Protein AF-A0A524ELQ0-F1 (afdb_monomer)

Sequence (44 aa):
MSEFEIERIKTGITGLDDLIEGGFPRGDIILVAGKAGTGKTIFA

Mean predicted aligned error: 4.2 Å

Secondary structure (DSSP, 8-state):
-------EE----TTHHHHTTTSEETT-------STTSSHHHH-

Solvent-accessible surface area (backbone atoms only — not comparable to full-atom value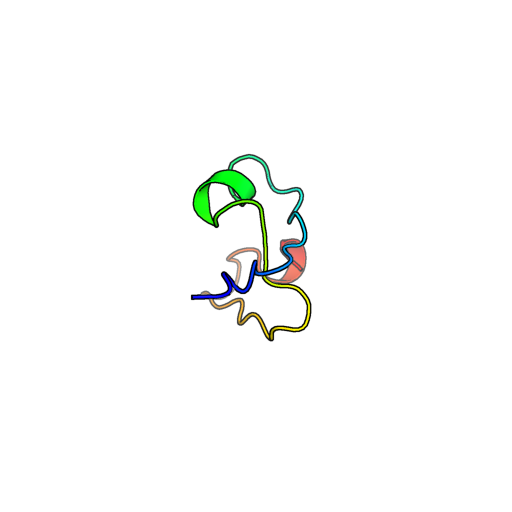s): 3149 Å² total; per-residue (Å²): 132,86,82,82,78,78,58,57,43,68,73,84,48,90,71,49,26,75,74,47,82,50,22,50,57,68,94,63,89,81,88,86,82,74,65,91,88,69,48,64,82,77,72,106

Radius of gyration: 12.95 Å; Cα contacts (8 Å, |Δi|>4): 31; chains: 1; bounding box: 34×17×31 Å

Structure (mmCIF, N/CA/C/O backbone):
data_AF-A0A524ELQ0-F1
#
_entry.id   AF-A0A524ELQ0-F1
#
loop_
_atom_site.group_PDB
_atom_site.id
_atom_site.type_symbol
_atom_site.label_atom_id
_atom_site.label_alt_id
_atom_site.label_comp_id
_atom_site.label_asym_id
_atom_site.label_entity_id
_atom_site.label_seq_id
_atom_site.pdbx_PDB_ins_code
_atom_site.Cartn_x
_atom_site.Cartn_y
_atom_si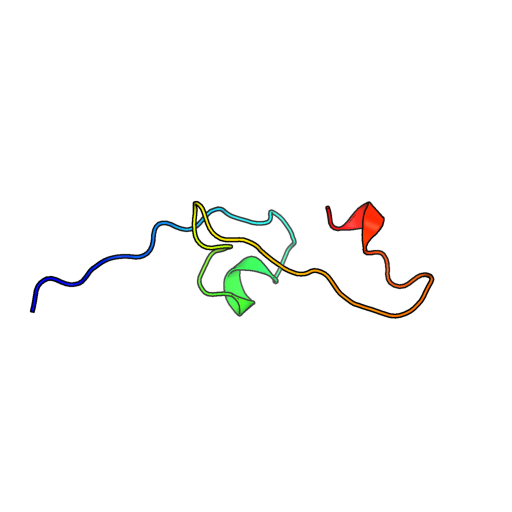te.Cartn_z
_atom_site.occupancy
_atom_site.B_iso_or_equiv
_atom_site.auth_seq_id
_atom_site.auth_comp_id
_atom_site.auth_asym_id
_atom_site.auth_atom_id
_atom_site.pdbx_PDB_model_num
ATOM 1 N N . MET A 1 1 ? -23.375 -6.093 20.859 1.00 48.72 1 MET A N 1
ATOM 2 C CA . MET A 1 1 ? -22.003 -6.094 20.317 1.00 48.72 1 MET A CA 1
ATOM 3 C C . MET A 1 1 ? -21.665 -4.646 20.042 1.00 48.72 1 MET A C 1
ATOM 5 O O . MET A 1 1 ? -22.392 -4.042 19.270 1.00 48.72 1 MET A O 1
ATOM 9 N N . SER A 1 2 ? -20.685 -4.054 20.718 1.00 54.84 2 SER A N 1
ATOM 10 C CA . SER A 1 2 ? -20.161 -2.758 20.277 1.00 54.84 2 SER A CA 1
ATOM 11 C C . SER A 1 2 ? -19.385 -3.009 18.986 1.0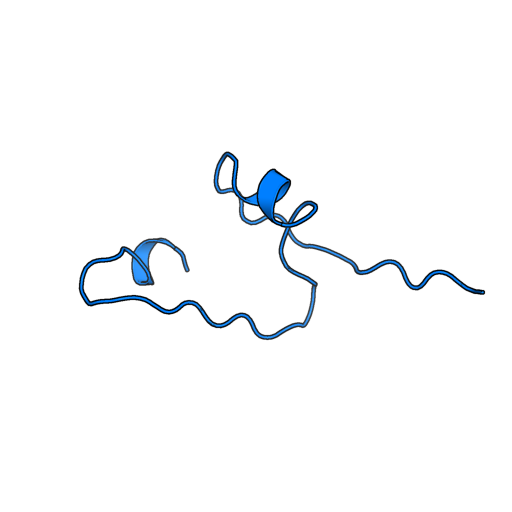0 54.84 2 SER A C 1
ATOM 13 O O . SER A 1 2 ? -18.417 -3.769 19.007 1.00 54.84 2 SER A O 1
ATOM 15 N N . GLU A 1 3 ? -19.847 -2.465 17.864 1.00 65.12 3 GLU A N 1
ATOM 16 C CA . GLU A 1 3 ? -19.078 -2.471 16.619 1.00 65.12 3 GLU A CA 1
ATOM 17 C C . GLU A 1 3 ? -17.828 -1.616 16.839 1.00 65.12 3 GLU A C 1
ATOM 19 O O . GLU A 1 3 ? -17.917 -0.431 17.153 1.00 65.12 3 GLU A O 1
ATOM 24 N N . PHE A 1 4 ? -16.656 -2.239 16.756 1.00 76.75 4 PHE A N 1
ATOM 25 C CA . PHE A 1 4 ? -15.398 -1.510 16.689 1.00 76.75 4 PHE A CA 1
ATOM 26 C C . PHE A 1 4 ? -15.208 -1.102 15.230 1.00 76.75 4 PHE A C 1
ATOM 28 O O . PHE A 1 4 ? -14.877 -1.937 14.391 1.00 76.75 4 PHE A O 1
ATOM 35 N N . GLU A 1 5 ? -15.485 0.161 14.920 1.00 84.69 5 GLU A N 1
ATOM 36 C CA . GLU A 1 5 ? -15.245 0.715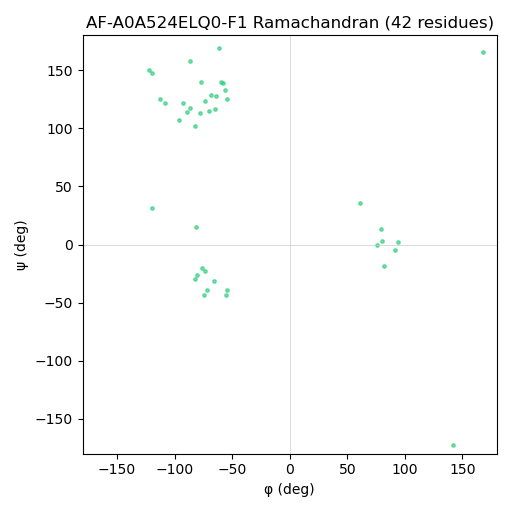 13.591 1.00 84.69 5 GLU A CA 1
ATOM 37 C C . GLU A 1 5 ? -13.735 0.928 13.403 1.00 84.69 5 GLU A C 1
ATOM 39 O O . GLU A 1 5 ? -13.075 1.575 14.220 1.00 84.69 5 GLU A O 1
ATOM 44 N N . ILE A 1 6 ? -13.170 0.332 12.351 1.00 92.69 6 ILE A N 1
ATOM 45 C CA . ILE A 1 6 ? -11.751 0.482 12.018 1.00 92.69 6 ILE A CA 1
ATOM 46 C C . ILE A 1 6 ? -11.579 1.843 11.348 1.00 92.69 6 ILE A C 1
ATOM 48 O O . ILE A 1 6 ? -12.059 2.052 10.234 1.00 92.69 6 ILE A O 1
ATOM 52 N N . GLU A 1 7 ? -10.873 2.766 12.001 1.00 95.69 7 GLU A N 1
ATOM 53 C CA . GLU A 1 7 ? -10.510 4.032 11.365 1.00 95.69 7 GLU A CA 1
ATOM 54 C C . GLU A 1 7 ? -9.570 3.756 10.182 1.00 95.69 7 GLU A C 1
ATOM 56 O O . GLU A 1 7 ? -8.548 3.089 10.343 1.00 95.69 7 GLU A O 1
ATOM 61 N N . ARG A 1 8 ? -9.896 4.274 8.993 1.00 96.12 8 ARG A N 1
ATOM 62 C CA . ARG A 1 8 ? -9.116 4.071 7.763 1.00 96.12 8 ARG A CA 1
ATOM 63 C C . ARG A 1 8 ? -8.611 5.390 7.177 1.00 96.12 8 ARG A C 1
ATOM 65 O O . ARG A 1 8 ? -9.273 6.421 7.262 1.00 96.12 8 ARG A O 1
ATOM 72 N N . ILE A 1 9 ? -7.436 5.347 6.551 1.00 96.94 9 ILE A N 1
ATOM 73 C CA . ILE A 1 9 ? -6.771 6.471 5.884 1.00 96.94 9 ILE A CA 1
ATOM 74 C C . ILE A 1 9 ? -6.741 6.203 4.378 1.00 96.94 9 ILE A C 1
ATOM 76 O O . ILE A 1 9 ? -6.227 5.173 3.939 1.00 96.94 9 ILE A O 1
ATOM 80 N N . LYS A 1 10 ? -7.264 7.145 3.584 1.00 97.12 10 LYS A N 1
ATOM 81 C CA . LYS A 1 10 ? -7.272 7.059 2.115 1.00 97.12 10 LYS A CA 1
ATOM 82 C C . LYS A 1 10 ? -5.857 6.971 1.547 1.00 97.12 10 LYS A C 1
ATOM 84 O O . LYS A 1 10 ? -4.966 7.694 1.985 1.00 97.12 10 LYS A O 1
ATOM 89 N N . THR A 1 11 ? -5.680 6.137 0.528 1.00 96.12 11 THR A N 1
ATOM 90 C CA . THR A 1 11 ? -4.415 5.988 -0.207 1.00 96.12 11 THR A CA 1
ATOM 91 C C . THR A 1 11 ? -4.215 7.093 -1.239 1.00 96.12 11 THR A C 1
ATOM 93 O O . THR A 1 11 ? -3.084 7.402 -1.598 1.00 96.12 11 THR A O 1
ATOM 96 N N . GLY A 1 12 ? -5.307 7.685 -1.741 1.00 95.50 12 GLY A N 1
ATOM 97 C CA . GLY A 1 12 ? -5.265 8.666 -2.830 1.00 95.50 12 GLY A CA 1
ATOM 98 C C . GLY A 1 12 ? -5.031 8.056 -4.217 1.00 95.50 12 GLY A C 1
ATOM 99 O O . GLY A 1 12 ? -5.022 8.784 -5.209 1.00 95.50 12 GLY A O 1
ATOM 100 N N . ILE A 1 13 ? -4.884 6.732 -4.314 1.00 96.44 13 ILE A N 1
ATOM 101 C CA . ILE A 1 13 ? -4.738 6.015 -5.581 1.00 96.44 13 ILE A CA 1
ATOM 102 C C . ILE A 1 13 ? -6.135 5.708 -6.120 1.00 96.44 13 ILE A C 1
ATOM 104 O O . ILE A 1 13 ? -6.918 4.985 -5.500 1.00 96.44 13 ILE A O 1
ATOM 108 N N . THR A 1 14 ? -6.455 6.256 -7.295 1.00 97.00 14 THR A N 1
ATOM 109 C CA . THR A 1 14 ? -7.763 6.074 -7.938 1.00 97.00 14 THR A CA 1
ATOM 110 C C . THR A 1 14 ? -8.101 4.592 -8.090 1.00 97.00 14 THR A C 1
ATOM 112 O O . THR A 1 14 ? -7.334 3.825 -8.669 1.00 97.00 14 THR A O 1
ATOM 115 N N . GLY A 1 15 ? -9.262 4.201 -7.566 1.00 96.62 15 GLY A N 1
ATOM 116 C CA . GLY A 1 15 ? -9.764 2.828 -7.592 1.00 96.62 15 GLY A CA 1
ATOM 117 C C . GLY A 1 15 ? -9.200 1.914 -6.503 1.00 96.62 15 GLY A C 1
ATOM 118 O O . GLY A 1 15 ? -9.822 0.900 -6.215 1.00 96.62 15 GLY A O 1
ATOM 119 N N . LEU A 1 16 ? -8.076 2.250 -5.858 1.00 97.44 16 LEU A N 1
ATOM 120 C CA . LEU A 1 16 ? -7.531 1.412 -4.787 1.00 97.44 16 LEU A CA 1
ATOM 121 C C . LEU A 1 16 ? -8.347 1.533 -3.503 1.00 97.44 16 LEU A C 1
ATOM 123 O O . LEU A 1 16 ? -8.640 0.512 -2.896 1.00 97.44 16 LEU A O 1
ATOM 127 N N . ASP A 1 17 ? -8.736 2.749 -3.111 1.00 96.75 17 ASP A N 1
ATOM 128 C CA . ASP A 1 17 ? -9.514 2.969 -1.883 1.00 96.75 17 ASP A CA 1
ATOM 129 C C . ASP A 1 17 ? -10.802 2.135 -1.887 1.00 96.75 17 ASP A C 1
ATOM 131 O O . ASP A 1 17 ? -11.098 1.462 -0.904 1.00 96.75 17 ASP A O 1
ATOM 135 N N . ASP A 1 18 ? -11.508 2.084 -3.017 1.00 96.56 18 ASP A N 1
ATOM 136 C CA . ASP A 1 18 ? -12.730 1.287 -3.173 1.00 96.56 18 ASP A CA 1
ATOM 137 C C . ASP A 1 18 ? -12.462 -0.226 -3.081 1.00 96.56 18 ASP A C 1
ATOM 139 O O . ASP A 1 18 ? -13.303 -0.978 -2.591 1.00 96.56 18 ASP A O 1
ATOM 143 N N . LEU A 1 19 ? -11.277 -0.681 -3.510 1.00 97.19 19 LEU A N 1
ATOM 144 C CA . LEU A 1 19 ? -10.856 -2.083 -3.412 1.00 97.19 19 LEU A CA 1
ATOM 145 C C . LEU A 1 19 ? -10.490 -2.504 -1.982 1.00 97.19 19 LEU A C 1
ATOM 147 O O . LEU A 1 19 ? -10.507 -3.699 -1.693 1.00 97.19 19 LEU A O 1
ATOM 151 N N . ILE A 1 20 ? -10.140 -1.557 -1.104 1.00 95.94 20 ILE A N 1
ATOM 152 C CA . ILE A 1 20 ? -9.681 -1.833 0.268 1.00 95.94 20 ILE A CA 1
ATOM 153 C C . ILE A 1 20 ? -10.572 -1.194 1.342 1.00 95.94 20 ILE A C 1
ATOM 155 O O . ILE A 1 20 ? -10.090 -0.842 2.418 1.00 95.94 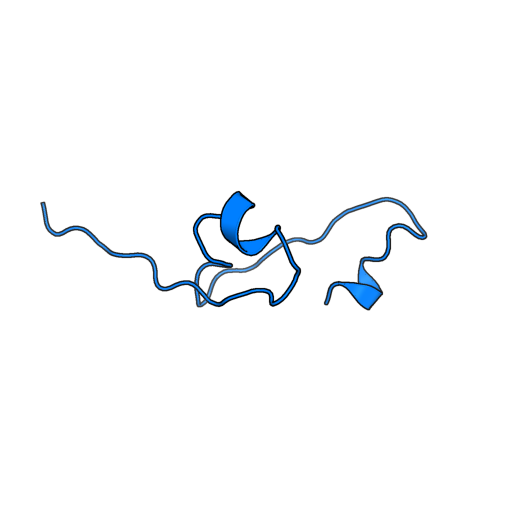20 ILE A O 1
ATOM 159 N N . GLU A 1 21 ? -11.872 -1.062 1.069 1.00 95.25 21 GLU A N 1
ATOM 160 C CA . GLU A 1 21 ? -12.883 -0.563 2.021 1.00 95.25 21 GLU A CA 1
ATOM 161 C C . GLU A 1 21 ? -12.636 0.882 2.503 1.00 95.25 21 GLU A C 1
ATOM 163 O O . GLU A 1 21 ? -12.885 1.235 3.653 1.00 95.25 21 GLU A O 1
ATOM 168 N N . GLY A 1 22 ? -12.134 1.742 1.621 1.00 95.44 22 GLY A N 1
ATOM 169 C CA . GLY A 1 22 ? -11.943 3.170 1.873 1.00 95.44 22 GLY A CA 1
ATOM 170 C C . GLY A 1 22 ? -10.553 3.566 2.377 1.00 95.44 22 GLY A C 1
A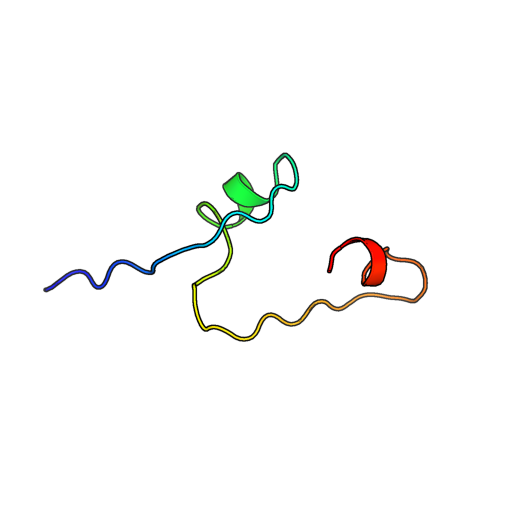TOM 171 O O . GLY A 1 22 ? -10.331 4.752 2.625 1.00 95.44 22 GLY A O 1
ATOM 172 N N . GLY A 1 23 ? -9.612 2.623 2.505 1.00 96.94 23 GLY A N 1
ATOM 173 C CA . GLY A 1 23 ? -8.209 2.929 2.801 1.00 96.94 23 GLY A CA 1
ATOM 174 C C . GLY A 1 23 ? -7.522 1.954 3.758 1.00 96.94 23 GLY A C 1
ATOM 175 O O . GLY A 1 23 ? -8.085 0.933 4.154 1.00 96.94 23 GLY A O 1
ATOM 176 N N . PHE A 1 24 ? -6.295 2.287 4.160 1.00 97.25 24 PHE A N 1
ATOM 177 C CA . PHE A 1 24 ? -5.529 1.490 5.120 1.00 97.25 24 PHE A CA 1
ATOM 178 C C . PHE A 1 24 ? -6.014 1.714 6.555 1.00 97.25 24 PHE A C 1
ATOM 180 O O . PHE A 1 24 ? -6.255 2.865 6.918 1.00 97.25 24 PHE A O 1
ATOM 187 N N . PRO A 1 25 ? -6.102 0.671 7.397 1.00 96.69 25 PRO A N 1
ATOM 188 C CA . PRO A 1 25 ? -6.367 0.842 8.822 1.00 96.69 25 PRO A CA 1
ATOM 189 C C . PRO A 1 25 ? -5.337 1.771 9.481 1.00 96.69 25 PRO A C 1
ATOM 191 O O . PRO A 1 25 ? -4.127 1.635 9.275 1.00 96.69 25 PRO A O 1
ATOM 194 N N . ARG A 1 26 ? -5.801 2.737 10.275 1.00 96.00 26 ARG A N 1
ATOM 195 C CA . ARG A 1 26 ? -4.919 3.654 10.997 1.00 96.00 26 ARG A CA 1
ATOM 196 C C . ARG A 1 26 ? -4.158 2.889 12.077 1.00 96.00 26 ARG A C 1
ATOM 198 O O . ARG A 1 26 ? -4.759 2.273 12.947 1.00 96.00 26 ARG A O 1
ATOM 205 N N . GLY A 1 27 ? -2.835 3.048 12.080 1.00 95.12 27 GLY A N 1
ATOM 206 C CA . GLY A 1 27 ? -1.955 2.477 13.106 1.00 95.12 27 GLY A CA 1
ATOM 207 C C . GLY A 1 27 ? -1.418 1.086 12.769 1.00 95.12 27 GLY A C 1
ATOM 208 O O . GLY A 1 27 ? -0.553 0.594 13.493 1.00 95.12 27 GLY A O 1
ATOM 209 N N . ASP A 1 28 ? -1.859 0.496 11.657 1.00 95.31 28 ASP A N 1
ATOM 210 C CA . ASP A 1 28 ? -1.410 -0.820 11.211 1.00 95.31 28 ASP A CA 1
ATOM 211 C C . ASP A 1 28 ? -0.128 -0.751 10.367 1.00 95.31 28 ASP A C 1
ATOM 213 O O . ASP A 1 28 ? 0.205 0.261 9.745 1.00 95.31 28 ASP A O 1
ATOM 217 N N . ILE A 1 29 ? 0.593 -1.875 10.317 1.00 96.50 29 ILE A N 1
ATOM 218 C CA . ILE A 1 29 ? 1.767 -2.065 9.458 1.00 96.50 29 ILE A CA 1
ATOM 219 C C . ILE A 1 29 ? 1.319 -2.697 8.140 1.00 96.50 29 ILE A C 1
ATOM 221 O O . ILE A 1 29 ? 0.792 -3.809 8.125 1.00 96.50 29 ILE A O 1
ATOM 225 N N . ILE A 1 30 ? 1.600 -2.022 7.023 1.00 96.00 30 ILE A N 1
ATOM 226 C CA . ILE A 1 30 ? 1.246 -2.491 5.677 1.00 96.00 30 ILE A CA 1
ATOM 227 C C . ILE A 1 30 ? 2.505 -2.945 4.928 1.00 96.00 30 ILE A C 1
ATOM 229 O O . ILE A 1 30 ? 3.436 -2.167 4.721 1.00 96.00 30 ILE A O 1
ATOM 233 N N . LEU A 1 31 ? 2.538 -4.209 4.490 1.00 97.00 31 LEU A N 1
ATOM 234 C CA . LEU A 1 31 ? 3.627 -4.750 3.671 1.00 97.00 31 LEU A CA 1
ATOM 235 C C . LEU A 1 31 ? 3.344 -4.536 2.179 1.00 97.00 31 LEU A C 1
ATOM 237 O O . LEU A 1 31 ? 2.467 -5.180 1.606 1.00 97.00 31 LEU A O 1
ATOM 241 N N . VAL A 1 32 ? 4.154 -3.704 1.524 1.00 96.50 32 VAL A N 1
ATOM 242 C CA . VAL A 1 32 ? 4.122 -3.523 0.065 1.00 96.50 32 VAL A CA 1
ATOM 243 C C . VAL A 1 32 ? 5.189 -4.411 -0.586 1.00 96.50 32 VAL A C 1
ATOM 245 O O . VAL A 1 32 ? 6.385 -4.128 -0.507 1.00 96.50 32 VAL A O 1
ATOM 248 N N . ALA A 1 33 ? 4.772 -5.497 -1.244 1.00 97.44 33 ALA A N 1
ATOM 249 C CA . ALA A 1 33 ? 5.669 -6.498 -1.834 1.00 97.44 33 ALA A CA 1
ATOM 250 C C . ALA A 1 33 ? 5.454 -6.682 -3.347 1.00 97.44 33 ALA A C 1
ATOM 252 O O . ALA A 1 33 ? 4.362 -6.507 -3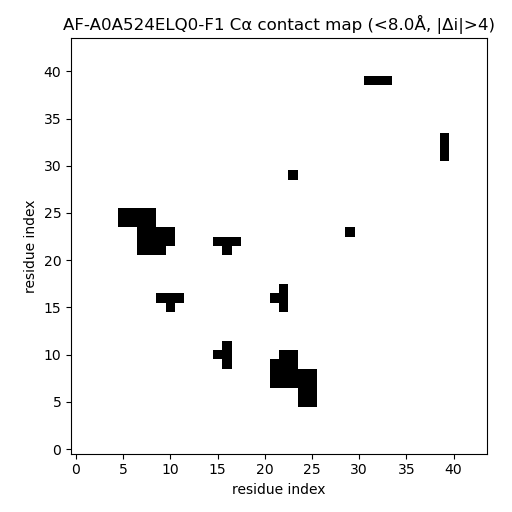.875 1.00 97.44 33 ALA A O 1
ATOM 253 N N . GLY A 1 34 ? 6.524 -7.043 -4.061 1.00 97.19 34 GLY A N 1
ATOM 254 C CA . GLY A 1 34 ? 6.515 -7.212 -5.517 1.00 97.19 34 GLY A CA 1
ATOM 255 C C . GLY A 1 34 ? 7.923 -7.331 -6.102 1.00 97.19 34 GLY A C 1
ATOM 256 O O . GLY A 1 34 ? 8.907 -7.001 -5.434 1.00 97.19 34 GLY A O 1
ATOM 257 N N . LYS A 1 35 ? 8.037 -7.782 -7.357 1.00 98.31 35 LYS A N 1
ATOM 258 C CA . LYS A 1 35 ? 9.321 -7.920 -8.079 1.00 98.31 35 LYS A CA 1
ATOM 259 C C . LYS A 1 35 ? 10.046 -6.570 -8.254 1.00 98.31 35 LYS A C 1
ATOM 261 O O . LYS A 1 35 ? 9.497 -5.502 -7.976 1.00 98.31 35 LYS A O 1
ATOM 266 N N . ALA A 1 36 ? 11.308 -6.596 -8.686 1.00 97.62 36 ALA A N 1
ATOM 267 C CA . ALA A 1 36 ? 12.025 -5.371 -9.051 1.00 97.62 36 ALA A CA 1
ATOM 268 C C . ALA A 1 36 ? 11.267 -4.618 -10.163 1.00 97.62 36 ALA A C 1
ATOM 270 O O . ALA A 1 36 ? 10.727 -5.244 -11.071 1.00 97.62 36 ALA A O 1
ATOM 271 N N . GLY A 1 37 ? 11.189 -3.288 -10.064 1.00 97.19 37 GLY A N 1
ATOM 272 C CA . GLY A 1 37 ? 10.510 -2.451 -11.062 1.00 97.19 37 GLY A CA 1
ATOM 273 C C . GLY A 1 37 ? 8.978 -2.378 -10.971 1.00 97.19 37 GLY A C 1
ATOM 274 O O . GLY A 1 37 ? 8.377 -1.693 -11.785 1.00 97.19 37 GLY A O 1
ATOM 275 N N . THR A 1 38 ? 8.319 -2.998 -9.982 1.00 97.38 38 THR A N 1
ATOM 276 C CA . THR A 1 38 ? 6.840 -2.959 -9.852 1.00 97.38 38 THR A CA 1
ATOM 277 C C . THR A 1 38 ? 6.284 -1.692 -9.185 1.00 97.38 38 THR A C 1
ATOM 279 O O . THR A 1 38 ? 5.151 -1.698 -8.720 1.00 97.38 38 THR A O 1
ATOM 282 N N . GLY A 1 39 ? 7.079 -0.627 -9.058 1.00 97.31 39 GLY A N 1
ATOM 283 C CA . GLY A 1 39 ? 6.596 0.663 -8.546 1.00 97.31 39 GLY A CA 1
ATOM 284 C C . GLY A 1 39 ? 6.441 0.793 -7.024 1.00 97.31 39 GLY A C 1
ATOM 285 O O . GLY A 1 39 ? 5.860 1.771 -6.582 1.00 97.31 39 GLY A O 1
ATOM 286 N N . LYS A 1 40 ? 6.987 -0.115 -6.200 1.00 97.69 40 LYS A N 1
ATOM 287 C CA . LYS A 1 40 ? 6.861 -0.047 -4.721 1.00 97.69 40 LYS A CA 1
ATOM 288 C C . LYS A 1 40 ? 7.318 1.289 -4.108 1.00 97.69 40 LYS A C 1
ATOM 290 O O 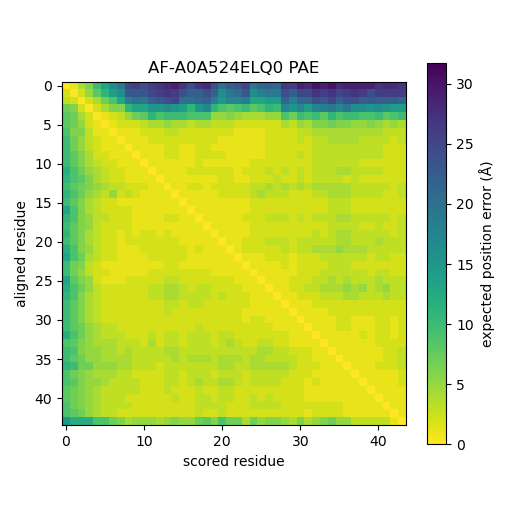. LYS A 1 40 ? 6.674 1.779 -3.199 1.00 97.69 40 LYS A O 1
ATOM 295 N N . THR A 1 41 ? 8.403 1.874 -4.622 1.00 96.44 41 THR A N 1
ATOM 296 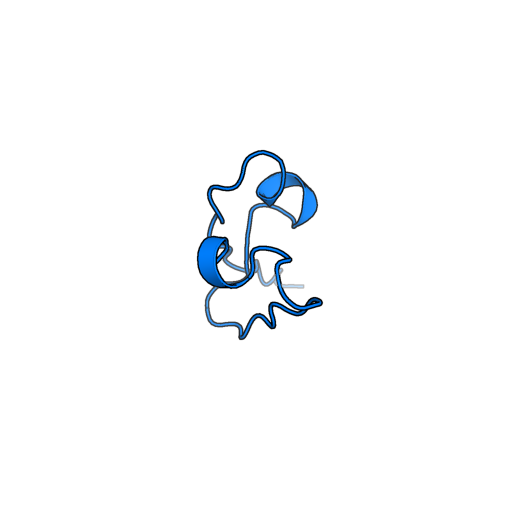C CA . THR A 1 41 ? 8.920 3.192 -4.191 1.00 96.44 41 THR A CA 1
ATOM 297 C C . THR A 1 41 ? 8.105 4.365 -4.735 1.00 96.44 41 THR A C 1
ATOM 299 O O . THR A 1 41 ? 8.212 5.464 -4.228 1.00 96.44 41 THR A O 1
ATOM 302 N N . ILE A 1 42 ? 7.334 4.160 -5.805 1.00 96.50 42 ILE A N 1
ATOM 303 C CA . ILE A 1 42 ? 6.391 5.171 -6.308 1.00 96.50 42 ILE A CA 1
ATOM 304 C C . ILE A 1 42 ? 5.085 5.104 -5.503 1.00 96.50 42 ILE A C 1
ATOM 306 O O . ILE A 1 42 ? 4.393 6.103 -5.365 1.00 96.50 42 ILE A O 1
ATOM 310 N N . PHE A 1 43 ? 4.747 3.916 -4.996 1.00 95.56 43 PHE A N 1
ATOM 311 C CA . PHE A 1 43 ? 3.543 3.661 -4.216 1.00 95.56 43 PHE A CA 1
ATOM 312 C C . PHE A 1 43 ? 3.582 4.267 -2.802 1.00 95.56 43 PHE A C 1
ATOM 314 O O . PHE A 1 43 ? 2.544 4.717 -2.328 1.00 95.56 43 PHE A O 1
ATOM 321 N N . ALA A 1 44 ? 4.736 4.228 -2.127 1.00 88.31 44 ALA A N 1
ATOM 322 C CA . ALA A 1 44 ? 4.940 4.689 -0.747 1.00 88.31 44 ALA A CA 1
ATOM 323 C C . ALA A 1 44 ? 5.819 5.942 -0.708 1.00 88.31 44 ALA A C 1
ATOM 325 O O . ALA A 1 44 ? 5.519 6.841 0.107 1.00 88.31 44 ALA A O 1
#

Foldseek 3Di:
DPDPDFDADAQPPPPVCVVVVRHHGPPDDDDDDDDPPPCSVVSD

pLDDT: mean 92.85, std 10.71, range [48.72, 98.31]